Protein AF-A0A7G2IPY1-F1 (afdb_monomer)

Solvent-accessible surface area (backbone atoms only — not comparable to full-atom values): 5142 Å² total; per-residue (Å²): 106,72,67,57,53,54,44,63,56,29,64,82,51,56,50,100,78,19,18,74,40,87,54,51,52,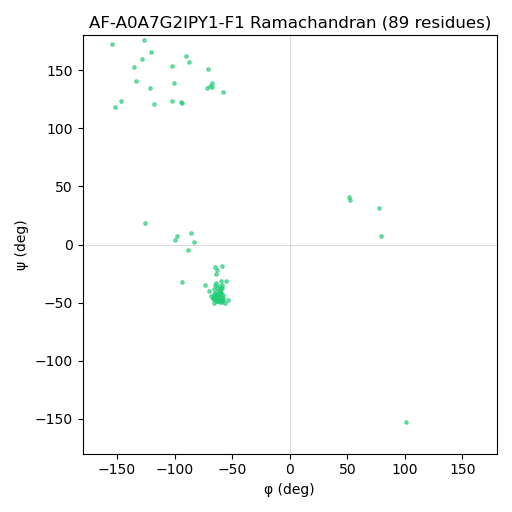66,57,52,13,63,75,69,76,47,53,49,67,58,44,49,51,54,52,50,52,36,34,78,70,62,24,33,44,81,45,97,86,49,35,29,39,38,29,56,62,36,54,51,51,53,50,52,52,51,50,51,52,50,52,53,50,30,58,76,68,70,53,74,84,82,132

Radius of gyration: 15.03 Å; Cα contacts (8 Å, |Δi|>4): 87; chains: 1; bounding box: 40×28×42 Å

Secondary structure (DSSP, 8-state):
-HHHHHHHHHHTT-BTTBEEEE--HHHHHHHTT--HHHHHHHHHHHHHTTSEEE-TTSEEEEPHHHHHHHHHHHHHHHHHHHHHTTPPPP-

pLDDT: mean 93.82, std 4.83, range [62.19, 98.19]

Foldseek 3Di:
DLLVVVLVQFVVAQDPFTGKAADDLVVSCVVVVHDSVVSVVVVVVCVVVPQWDQDPVRIIGGGVVSNVVVCVVVVVVVVVVCVVVVHDDDD

Organism: Citrobacter freundii (NCBI:txid546)

Structure (mmCIF, N/CA/C/O backbone):
data_AF-A0A7G2IPY1-F1
#
_entry.id   AF-A0A7G2IPY1-F1
#
loop_
_atom_site.group_PDB
_atom_site.id
_atom_site.type_symbol
_atom_site.label_atom_id
_atom_site.label_alt_id
_atom_site.label_comp_id
_atom_site.label_asym_id
_atom_site.label_entity_id
_atom_site.label_seq_id
_atom_site.pdbx_PDB_ins_code
_atom_site.Cartn_x
_atom_site.Cartn_y
_atom_site.Cartn_z
_atom_site.occupancy
_atom_site.B_iso_or_equiv
_atom_site.auth_seq_id
_atom_site.auth_comp_id
_atom_site.auth_asym_id
_atom_site.auth_atom_id
_atom_site.pdbx_PDB_model_num
ATOM 1 N N . MET A 1 1 ? 0.474 6.116 -6.381 1.00 83.81 1 MET A N 1
ATOM 2 C CA . MET A 1 1 ? 1.066 6.991 -5.348 1.00 83.81 1 MET A CA 1
ATOM 3 C C . MET A 1 1 ? 0.699 6.553 -3.932 1.00 83.81 1 MET A C 1
ATOM 5 O O . MET A 1 1 ? 1.615 6.190 -3.214 1.00 83.81 1 MET A O 1
ATOM 9 N N . ILE A 1 2 ? -0.587 6.428 -3.563 1.00 92.06 2 ILE A N 1
ATOM 10 C CA . ILE A 1 2 ? -1.003 5.897 -2.237 1.00 92.06 2 ILE A CA 1
ATOM 11 C C . ILE A 1 2 ? -0.374 4.528 -1.920 1.00 92.06 2 ILE A C 1
ATOM 13 O O . ILE A 1 2 ? 0.188 4.341 -0.849 1.00 92.06 2 ILE A O 1
ATOM 17 N N . MET A 1 3 ? -0.420 3.586 -2.869 1.00 93.00 3 MET A N 1
ATOM 18 C CA . MET A 1 3 ? 0.176 2.252 -2.706 1.00 93.00 3 MET A CA 1
ATOM 19 C C . MET A 1 3 ? 1.686 2.309 -2.409 1.00 93.00 3 MET A C 1
ATOM 21 O O . MET A 1 3 ? 2.149 1.665 -1.475 1.00 93.00 3 MET A O 1
ATOM 25 N N . LEU A 1 4 ? 2.435 3.123 -3.162 1.00 92.75 4 LEU A N 1
ATOM 26 C CA . LEU A 1 4 ? 3.877 3.299 -2.963 1.00 92.75 4 LEU A CA 1
ATOM 27 C C . LEU A 1 4 ? 4.182 3.960 -1.612 1.00 92.75 4 LEU A C 1
ATOM 29 O O . LEU A 1 4 ? 5.121 3.571 -0.935 1.00 92.75 4 LEU A O 1
ATOM 33 N N . TYR A 1 5 ? 3.365 4.920 -1.187 1.00 93.19 5 TYR A N 1
ATOM 34 C CA . TYR A 1 5 ? 3.514 5.566 0.114 1.00 93.19 5 TYR A CA 1
ATOM 35 C C . TYR A 1 5 ? 3.306 4.599 1.282 1.00 93.19 5 TYR A C 1
ATOM 37 O O . TYR A 1 5 ? 4.104 4.581 2.215 1.00 93.19 5 TYR A O 1
ATOM 45 N N . LEU A 1 6 ? 2.272 3.754 1.216 1.00 94.69 6 LEU A N 1
ATOM 46 C CA . LEU A 1 6 ? 2.059 2.704 2.216 1.00 94.69 6 LEU A CA 1
ATOM 47 C C . LEU A 1 6 ? 3.218 1.701 2.222 1.00 94.69 6 LEU A C 1
ATOM 49 O O . LEU A 1 6 ? 3.663 1.299 3.291 1.00 94.69 6 LEU A O 1
ATOM 53 N N . TYR A 1 7 ? 3.733 1.340 1.044 1.00 95.88 7 TYR A N 1
ATOM 54 C CA . TYR A 1 7 ? 4.901 0.470 0.908 1.00 95.88 7 TYR A CA 1
ATOM 55 C C . TYR A 1 7 ? 6.153 1.069 1.565 1.00 95.88 7 TYR A C 1
ATOM 57 O O . TYR A 1 7 ? 6.803 0.394 2.358 1.00 95.88 7 TYR A O 1
ATOM 65 N N . LEU A 1 8 ? 6.456 2.343 1.300 1.00 94.50 8 LEU A N 1
ATOM 66 C CA . LEU A 1 8 ? 7.623 3.024 1.871 1.00 94.50 8 LEU A CA 1
ATOM 67 C C . LEU A 1 8 ? 7.537 3.163 3.394 1.00 94.50 8 LEU A C 1
ATOM 69 O O . LEU A 1 8 ? 8.548 3.064 4.072 1.00 94.50 8 LEU A O 1
ATOM 73 N N . GLN A 1 9 ? 6.343 3.330 3.961 1.00 94.31 9 GLN A N 1
ATOM 74 C CA . GLN A 1 9 ? 6.197 3.270 5.418 1.00 94.31 9 GLN A CA 1
ATOM 75 C C . GLN A 1 9 ? 6.305 1.846 5.968 1.00 94.31 9 GLN A C 1
ATOM 77 O O . GLN A 1 9 ? 6.780 1.641 7.085 1.00 94.31 9 GLN A O 1
ATOM 82 N N . ALA A 1 10 ? 5.821 0.857 5.216 1.00 96.12 10 ALA A N 1
ATOM 83 C CA . ALA A 1 10 ? 5.833 -0.534 5.640 1.00 96.12 10 ALA A CA 1
ATOM 84 C C . ALA A 1 10 ? 7.252 -1.113 5.664 1.00 96.12 10 ALA A C 1
ATOM 86 O O . ALA A 1 10 ? 7.580 -1.826 6.610 1.00 96.12 10 ALA A O 1
ATOM 87 N N . ILE A 1 11 ? 8.096 -0.791 4.674 1.00 96.31 11 ILE A N 1
ATOM 88 C CA . ILE A 1 11 ? 9.458 -1.337 4.570 1.00 96.31 11 ILE A CA 1
ATOM 89 C C . ILE A 1 11 ? 10.327 -0.962 5.780 1.00 96.31 11 ILE A C 1
ATOM 91 O O . ILE A 1 11 ? 11.077 -1.798 6.272 1.00 96.31 11 ILE A O 1
ATOM 95 N N . GLU A 1 12 ? 10.156 0.244 6.334 1.00 93.75 12 GLU A N 1
ATOM 96 C CA . GLU A 1 12 ? 10.881 0.704 7.530 1.00 93.75 12 GLU A CA 1
ATOM 97 C C . GLU A 1 12 ? 10.571 -0.128 8.786 1.00 93.75 12 GLU A C 1
ATOM 99 O O . GLU A 1 12 ? 11.345 -0.129 9.742 1.00 93.75 12 GLU A O 1
ATOM 104 N N . LYS A 1 13 ? 9.430 -0.828 8.802 1.00 93.44 13 LYS A N 1
ATOM 105 C CA . LYS A 1 13 ? 8.928 -1.603 9.949 1.00 93.44 13 LYS A CA 1
ATOM 106 C C . LYS A 1 13 ? 8.637 -3.061 9.590 1.00 93.44 13 LYS A C 1
ATOM 108 O O . LYS A 1 13 ? 7.858 -3.721 10.282 1.00 93.44 13 LYS A O 1
ATOM 113 N N . LEU A 1 14 ? 9.203 -3.548 8.488 1.00 94.31 14 LEU A N 1
ATOM 114 C CA . LEU A 1 14 ? 8.848 -4.841 7.922 1.00 94.31 14 LEU A CA 1
ATOM 115 C C . LEU A 1 14 ? 9.373 -5.996 8.778 1.00 94.31 14 LEU A C 1
ATOM 117 O O . LEU A 1 14 ? 10.529 -6.034 9.191 1.00 94.31 14 LEU A O 1
ATOM 121 N N . THR A 1 15 ? 8.506 -6.976 9.003 1.00 94.25 15 THR A N 1
ATOM 122 C CA . THR A 1 15 ? 8.822 -8.249 9.656 1.00 94.25 15 THR A CA 1
ATOM 123 C C . THR A 1 15 ? 8.369 -9.409 8.772 1.00 94.25 15 THR A C 1
ATOM 125 O O . THR A 1 15 ? 7.685 -9.213 7.766 1.00 94.25 15 THR A O 1
ATOM 128 N N . SER A 1 16 ? 8.654 -10.646 9.185 1.00 90.12 16 SER A N 1
ATOM 129 C CA . SER A 1 16 ? 8.150 -11.849 8.503 1.00 90.12 16 SER A CA 1
ATOM 130 C C . SER A 1 16 ? 6.619 -11.938 8.436 1.00 90.12 16 SER A C 1
ATOM 132 O O . SER A 1 16 ? 6.088 -12.678 7.612 1.00 90.12 16 SER A O 1
ATOM 134 N N . ARG A 1 17 ? 5.894 -11.187 9.278 1.00 92.25 17 ARG A N 1
ATOM 135 C CA . ARG A 1 17 ? 4.422 -11.137 9.296 1.00 92.25 17 ARG A CA 1
ATOM 136 C C . ARG A 1 17 ? 3.846 -9.915 8.576 1.00 92.25 17 ARG A C 1
ATOM 138 O O . ARG A 1 17 ? 2.633 -9.737 8.579 1.00 92.25 17 ARG A O 1
ATOM 145 N N . GLY A 1 18 ? 4.691 -9.090 7.959 1.00 95.25 18 GLY A N 1
ATOM 146 C CA . GLY A 1 18 ? 4.305 -7.797 7.400 1.00 95.25 18 GLY A CA 1
ATOM 147 C C . GLY A 1 18 ? 4.689 -6.637 8.320 1.00 95.25 18 GLY A C 1
ATOM 148 O O . GLY A 1 18 ? 5.660 -6.737 9.073 1.00 95.25 18 GLY A O 1
ATOM 149 N N . ALA A 1 19 ? 3.949 -5.533 8.250 1.00 97.69 19 ALA A N 1
ATOM 150 C CA . ALA A 1 19 ? 4.241 -4.302 8.985 1.00 97.69 19 ALA A CA 1
ATOM 151 C C . ALA A 1 19 ? 2.979 -3.709 9.623 1.00 97.69 19 ALA A C 1
ATOM 153 O O . ALA A 1 19 ? 1.875 -3.868 9.110 1.00 97.69 19 ALA A O 1
ATOM 154 N N . VAL A 1 20 ? 3.146 -2.974 10.722 1.00 96.81 20 VAL A N 1
ATOM 155 C CA . VAL A 1 20 ? 2.075 -2.168 11.323 1.00 96.81 20 VAL A CA 1
ATOM 156 C C . VAL A 1 20 ? 2.500 -0.709 11.281 1.00 96.81 20 VAL A C 1
ATOM 158 O O . VAL A 1 20 ? 3.542 -0.342 11.831 1.00 96.81 20 VAL A O 1
ATOM 161 N N . ILE A 1 21 ? 1.701 0.126 10.620 1.00 95.62 21 ILE A N 1
ATOM 162 C CA . ILE A 1 21 ? 2.018 1.540 10.396 1.00 95.62 21 ILE A CA 1
ATOM 163 C C . ILE A 1 21 ? 0.861 2.439 10.831 1.00 95.62 21 ILE A C 1
ATOM 165 O O . ILE A 1 21 ? -0.287 2.004 10.948 1.00 95.62 21 ILE A O 1
ATOM 169 N N . ASN A 1 22 ? 1.181 3.710 11.076 1.00 92.38 22 ASN A N 1
ATOM 170 C CA . ASN A 1 22 ? 0.168 4.724 11.339 1.00 92.38 22 ASN A CA 1
ATOM 171 C C . ASN A 1 22 ? -0.612 4.996 10.052 1.00 92.38 22 ASN A C 1
ATOM 173 O O . ASN A 1 22 ? -0.017 5.144 8.984 1.00 92.38 22 ASN A O 1
ATOM 177 N N . TYR A 1 23 ? -1.934 5.096 10.156 1.00 88.94 23 TYR A N 1
ATOM 178 C CA . TYR A 1 23 ? -2.798 5.317 9.006 1.00 88.94 23 TYR A CA 1
ATOM 179 C C . TYR A 1 23 ? -3.833 6.405 9.285 1.00 88.94 23 TYR A C 1
ATOM 181 O O . TYR A 1 23 ? -4.404 6.503 10.365 1.00 88.94 23 TYR A O 1
ATOM 189 N N . SER A 1 24 ? -4.090 7.241 8.280 1.00 89.31 24 SER A N 1
ATOM 190 C CA . SER A 1 24 ? -5.207 8.180 8.303 1.00 89.31 24 SER A CA 1
ATOM 191 C C . SER A 1 24 ? -5.669 8.470 6.885 1.00 89.31 24 SER A C 1
ATOM 193 O O . SER A 1 24 ? -4.929 9.054 6.086 1.00 89.31 24 SER A O 1
ATOM 195 N N . SER A 1 25 ? -6.923 8.129 6.577 1.00 89.25 25 SER A N 1
ATOM 196 C CA . SER A 1 25 ? -7.520 8.439 5.273 1.00 89.25 25 SER A CA 1
ATOM 197 C C . SER A 1 25 ? -7.540 9.945 5.003 1.00 89.25 25 SER A C 1
ATOM 199 O O . SER A 1 25 ? -7.406 10.362 3.856 1.00 89.25 25 SER A O 1
ATOM 201 N N . ASN A 1 26 ? -7.674 10.770 6.050 1.00 91.62 26 ASN A N 1
ATOM 202 C CA . ASN A 1 26 ? -7.633 12.229 5.936 1.00 91.62 26 ASN A CA 1
ATOM 203 C C . ASN A 1 26 ? -6.245 12.720 5.511 1.00 91.62 26 ASN A C 1
ATOM 205 O O . ASN A 1 26 ? -6.147 13.561 4.619 1.00 91.62 26 ASN A O 1
ATOM 209 N N . VAL A 1 27 ? -5.189 12.204 6.148 1.00 91.75 27 VAL A N 1
ATOM 210 C CA . VAL A 1 27 ? -3.804 12.591 5.841 1.00 91.75 27 VAL A CA 1
ATOM 211 C C . VAL A 1 27 ? -3.457 12.177 4.416 1.00 91.75 27 VAL A C 1
ATOM 213 O O . VAL A 1 27 ? -3.023 13.016 3.636 1.00 91.75 27 VAL A O 1
ATOM 216 N N . LEU A 1 28 ? -3.752 10.930 4.039 1.00 92.81 28 LEU A N 1
ATOM 217 C CA . LEU A 1 28 ? -3.530 10.436 2.677 1.00 92.81 28 LEU A CA 1
ATOM 218 C C . LEU A 1 28 ? -4.305 11.233 1.624 1.00 92.81 28 LEU A C 1
ATOM 220 O O . LEU A 1 28 ? -3.764 11.554 0.572 1.00 92.81 28 LEU A O 1
ATOM 224 N N . ALA A 1 29 ? -5.568 11.566 1.892 1.00 94.88 29 ALA A N 1
ATOM 225 C CA . ALA A 1 29 ? -6.377 12.348 0.963 1.00 94.88 29 ALA A CA 1
ATOM 226 C C . ALA A 1 29 ? -5.763 13.730 0.701 1.00 94.88 29 ALA A C 1
ATOM 228 O O . ALA A 1 29 ? -5.707 14.171 -0.446 1.00 94.88 29 ALA A O 1
ATOM 229 N N . LYS A 1 30 ? -5.262 14.383 1.758 1.00 94.56 30 LYS A N 1
ATOM 230 C CA . LYS A 1 30 ? -4.579 15.675 1.660 1.00 94.56 30 LYS A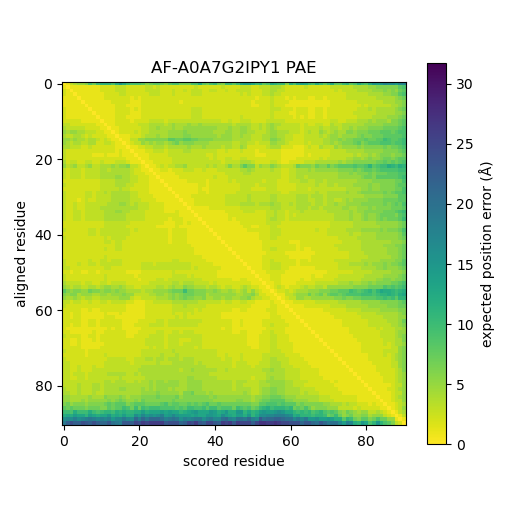 CA 1
ATOM 231 C C . LYS A 1 30 ? -3.249 15.557 0.912 1.00 94.56 30 LYS A C 1
ATOM 233 O O . LYS A 1 30 ? -3.006 16.361 0.022 1.00 94.56 30 LYS A O 1
ATOM 238 N N . GLU A 1 31 ? -2.438 14.556 1.248 1.00 92.94 31 GLU A N 1
ATOM 239 C CA . GLU A 1 31 ? -1.119 14.315 0.645 1.00 92.94 31 GLU A CA 1
ATOM 240 C C . GLU A 1 31 ? -1.212 14.073 -0.866 1.00 92.94 31 GLU A C 1
ATOM 242 O O . GLU A 1 31 ? -0.430 14.605 -1.647 1.00 92.94 31 GLU A O 1
ATOM 247 N N . PHE A 1 32 ? -2.206 13.292 -1.295 1.00 93.50 32 PHE A N 1
ATOM 248 C CA . PHE A 1 32 ? -2.367 12.908 -2.698 1.00 93.50 32 PHE A CA 1
ATOM 249 C C . PHE A 1 32 ? -3.373 13.765 -3.466 1.00 93.50 32 PHE A C 1
ATOM 251 O O . PHE A 1 32 ? -3.673 13.438 -4.611 1.00 93.50 32 PHE A O 1
ATOM 258 N N . PHE A 1 33 ? -3.886 14.846 -2.869 1.00 94.81 33 PHE A N 1
ATOM 259 C CA . PHE A 1 33 ? -4.873 15.743 -3.485 1.00 94.81 33 PHE A CA 1
ATOM 260 C C . PHE A 1 33 ? -6.101 14.998 -4.048 1.00 94.81 33 PHE A C 1
ATOM 262 O O . PHE A 1 33 ? -6.612 15.312 -5.122 1.00 94.81 33 PHE A O 1
ATOM 269 N N . VAL A 1 34 ? -6.589 13.995 -3.310 1.00 94.00 34 VAL A N 1
ATOM 270 C CA . VAL A 1 34 ? -7.760 13.176 -3.670 1.00 94.00 34 VAL A CA 1
ATOM 271 C C . VAL A 1 34 ? -8.851 13.271 -2.607 1.00 94.00 34 VAL A C 1
ATOM 273 O O . VAL A 1 34 ? -8.626 13.705 -1.479 1.00 94.00 34 VAL A O 1
ATOM 276 N N . SER A 1 35 ? -10.066 12.829 -2.937 1.00 96.12 35 SER A N 1
ATOM 277 C CA . SER A 1 35 ? -11.137 12.756 -1.943 1.00 96.12 35 SER A CA 1
ATOM 278 C C . S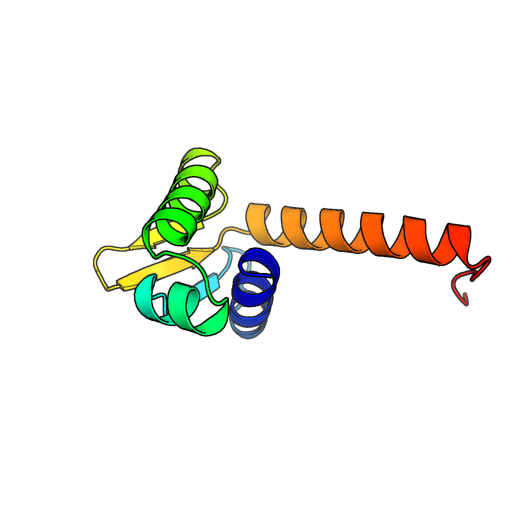ER A 1 35 ? -10.886 11.641 -0.924 1.00 96.12 35 SER A C 1
ATOM 280 O O . SER A 1 35 ? -10.327 10.587 -1.231 1.00 96.12 35 SER A O 1
ATOM 282 N N . ARG A 1 36 ? -11.390 11.826 0.299 1.00 94.38 36 ARG A N 1
ATOM 283 C CA . ARG A 1 36 ? -11.350 10.784 1.340 1.00 94.38 36 ARG A CA 1
ATOM 284 C C . ARG A 1 36 ? -12.057 9.504 0.910 1.00 94.38 36 ARG A C 1
ATOM 286 O O . ARG A 1 36 ? -11.562 8.418 1.170 1.00 94.38 36 ARG A O 1
ATOM 293 N N . ILE A 1 37 ? -13.161 9.646 0.176 1.00 95.12 37 ILE A N 1
ATOM 294 C CA . ILE A 1 37 ? -13.920 8.525 -0.389 1.00 95.12 37 ILE A CA 1
ATOM 295 C C . ILE A 1 37 ? -13.044 7.708 -1.345 1.00 95.12 37 ILE A C 1
ATOM 297 O O . ILE A 1 37 ? -13.118 6.482 -1.339 1.00 95.12 37 ILE A O 1
ATOM 301 N N . HIS A 1 38 ? -12.202 8.362 -2.150 1.00 95.00 38 HIS A N 1
ATOM 302 C CA . HIS A 1 38 ? -11.275 7.671 -3.043 1.00 95.00 38 HIS A CA 1
ATOM 303 C C . HIS A 1 38 ? -10.255 6.836 -2.258 1.00 95.00 38 HIS A C 1
ATOM 305 O O . HIS A 1 38 ? -10.081 5.655 -2.557 1.00 95.00 38 HIS A O 1
ATOM 311 N N . VAL A 1 39 ? -9.653 7.408 -1.209 1.00 95.19 39 VAL A N 1
ATOM 312 C CA . VAL A 1 39 ? -8.731 6.673 -0.326 1.00 95.19 39 VAL A CA 1
ATOM 313 C C . VAL A 1 39 ? -9.440 5.492 0.335 1.00 95.19 39 VAL A C 1
ATOM 315 O O . VAL A 1 39 ? -8.949 4.371 0.250 1.00 95.19 39 VAL A O 1
ATOM 318 N N . SER A 1 40 ? -10.616 5.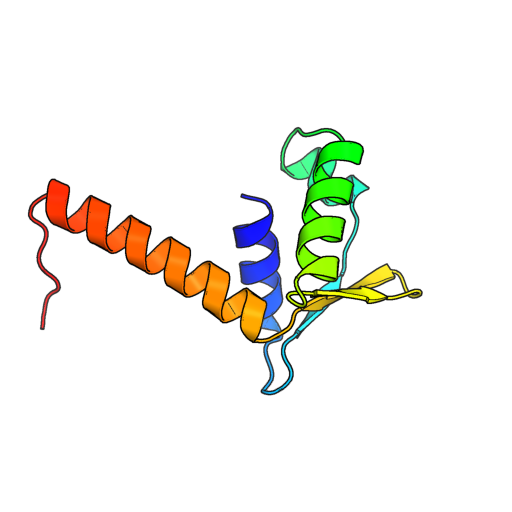708 0.931 1.00 93.62 40 SER A N 1
ATOM 319 C CA . SER A 1 40 ? -11.378 4.643 1.592 1.00 93.62 40 SER A CA 1
ATOM 320 C C . SER A 1 40 ? -11.756 3.514 0.634 1.00 93.62 40 SER A C 1
ATOM 322 O O . SER A 1 40 ? -11.681 2.354 1.017 1.00 93.62 40 SER A O 1
ATOM 324 N N . ARG A 1 41 ? -12.105 3.812 -0.627 1.00 95.44 41 ARG A N 1
ATOM 325 C CA . ARG A 1 41 ? -12.367 2.774 -1.641 1.00 95.44 41 ARG A CA 1
ATOM 326 C C . ARG A 1 41 ? -11.126 1.940 -1.942 1.00 95.44 41 ARG A C 1
ATOM 328 O O . ARG A 1 41 ? -11.231 0.721 -2.003 1.00 95.44 41 ARG A O 1
ATOM 335 N N . ILE A 1 42 ? -9.967 2.578 -2.105 1.00 95.06 42 ILE A N 1
ATOM 336 C CA . ILE A 1 42 ? -8.703 1.869 -2.352 1.00 95.06 42 ILE A CA 1
ATOM 337 C C . ILE A 1 42 ? -8.363 0.954 -1.176 1.00 95.06 42 ILE A C 1
ATOM 339 O O . ILE A 1 42 ? -8.061 -0.219 -1.383 1.00 95.06 42 ILE A O 1
ATOM 343 N N . ILE A 1 43 ? -8.439 1.475 0.050 1.00 95.25 43 ILE A N 1
ATOM 344 C CA . ILE A 1 43 ? -8.145 0.694 1.253 1.00 95.25 43 ILE A CA 1
ATOM 345 C C . ILE A 1 43 ? -9.132 -0.455 1.405 1.00 95.25 43 ILE A C 1
ATOM 347 O O . ILE A 1 43 ? -8.702 -1.583 1.610 1.00 95.25 43 ILE A O 1
ATOM 351 N N . LYS A 1 44 ? -10.428 -0.213 1.186 1.00 95.75 44 LYS A N 1
ATOM 352 C CA . LYS A 1 44 ? -11.448 -1.261 1.236 1.00 95.75 44 LYS A CA 1
ATOM 353 C C . LYS A 1 44 ? -11.160 -2.395 0.250 1.00 95.75 44 LYS A C 1
ATOM 3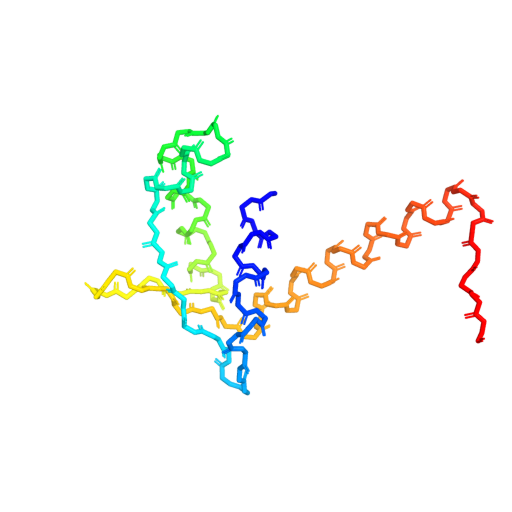55 O O . LYS A 1 44 ? -11.158 -3.550 0.655 1.00 95.75 44 LYS A O 1
ATOM 360 N N . VAL A 1 45 ? -10.837 -2.079 -1.005 1.00 96.94 45 VAL A N 1
ATOM 361 C CA . VAL A 1 45 ? -10.465 -3.095 -2.006 1.00 96.94 45 VAL A CA 1
ATOM 362 C C . VAL A 1 45 ? -9.212 -3.863 -1.579 1.00 96.94 45 VAL A C 1
ATOM 364 O O . VAL A 1 45 ? -9.169 -5.088 -1.686 1.00 96.94 45 VAL A O 1
ATOM 367 N N . ALA A 1 46 ? -8.199 -3.169 -1.059 1.00 96.69 46 ALA A N 1
ATOM 368 C CA . ALA A 1 46 ? -6.984 -3.812 -0.574 1.00 96.69 46 ALA A CA 1
ATOM 369 C C . ALA A 1 46 ? -7.248 -4.722 0.642 1.00 96.69 46 ALA A C 1
ATOM 371 O O . ALA A 1 46 ? -6.648 -5.792 0.744 1.00 96.69 46 ALA A O 1
ATOM 372 N N . GLN A 1 47 ? -8.184 -4.352 1.522 1.00 97.06 47 GLN A N 1
ATOM 373 C CA . GLN A 1 47 ? -8.640 -5.210 2.617 1.00 97.06 47 GLN A CA 1
ATOM 374 C C . GLN A 1 47 ? -9.365 -6.447 2.111 1.00 97.06 47 GLN A C 1
ATOM 376 O O . GLN A 1 47 ? -9.021 -7.560 2.501 1.00 97.06 47 GLN A O 1
ATOM 381 N N . ASP A 1 48 ? -10.333 -6.257 1.219 1.00 97.94 48 ASP A N 1
ATOM 382 C CA . ASP A 1 48 ? -11.160 -7.342 0.690 1.00 97.94 48 ASP A CA 1
ATOM 383 C C . ASP A 1 48 ? -10.325 -8.354 -0.115 1.00 97.94 48 ASP A C 1
ATOM 385 O O . ASP A 1 48 ? -10.668 -9.530 -0.180 1.00 97.94 48 ASP A O 1
ATOM 389 N N . THR A 1 49 ? -9.188 -7.918 -0.665 1.00 97.50 49 THR A N 1
ATOM 390 C CA . THR A 1 49 ? -8.240 -8.778 -1.393 1.00 97.50 49 THR A CA 1
ATOM 391 C C . THR A 1 49 ? -7.181 -9.421 -0.481 1.00 97.50 49 THR A C 1
ATOM 393 O O . THR A 1 49 ? -6.387 -10.239 -0.935 1.00 97.50 49 THR A O 1
ATOM 396 N N . GLY A 1 50 ? -7.144 -9.086 0.814 1.00 97.38 50 GLY A N 1
ATOM 397 C CA . GLY A 1 50 ? -6.186 -9.670 1.759 1.00 97.38 50 GLY A CA 1
ATOM 398 C C . GLY A 1 50 ? -4.770 -9.094 1.658 1.00 97.38 50 GLY A C 1
ATOM 399 O O . GLY A 1 50 ? -3.791 -9.796 1.914 1.00 97.38 50 GLY A O 1
ATOM 400 N N . TYR A 1 51 ? -4.643 -7.819 1.288 1.00 98.12 51 TYR A N 1
ATOM 401 C CA . TYR A 1 51 ? -3.360 -7.113 1.250 1.00 98.12 51 TYR A CA 1
ATOM 402 C C . TYR A 1 51 ? -3.057 -6.345 2.535 1.00 98.12 51 TYR A C 1
ATOM 404 O O . TYR A 1 51 ? -1.903 -6.198 2.931 1.00 98.12 51 TYR A O 1
ATOM 412 N N . LEU A 1 52 ? -4.088 -5.839 3.197 1.00 97.25 52 LEU A N 1
ATOM 413 C CA . LEU A 1 52 ? -3.939 -5.062 4.417 1.00 97.25 52 LEU A CA 1
ATOM 414 C C . LEU A 1 52 ? -5.204 -5.147 5.266 1.00 97.25 52 LEU A C 1
ATOM 416 O O . LEU A 1 52 ? -6.222 -5.681 4.832 1.00 97.25 52 LEU A O 1
ATOM 420 N N . ARG A 1 53 ? -5.153 -4.616 6.483 1.00 96.69 53 ARG A N 1
ATOM 421 C CA . ARG A 1 53 ? -6.298 -4.540 7.388 1.00 96.69 53 ARG A CA 1
ATOM 422 C C . ARG A 1 53 ? -6.224 -3.289 8.245 1.00 96.69 53 ARG A C 1
ATOM 424 O O . ARG A 1 53 ? -5.260 -3.100 8.984 1.00 96.69 53 ARG A O 1
ATOM 431 N N . GLU A 1 54 ? -7.262 -2.462 8.186 1.00 93.75 54 GLU A N 1
ATOM 432 C CA . GLU A 1 54 ? -7.441 -1.389 9.164 1.00 93.75 54 GLU A CA 1
ATOM 433 C C . GLU A 1 54 ? -7.747 -1.984 10.543 1.00 93.75 54 GLU A C 1
ATOM 435 O O . GLU A 1 54 ? -8.550 -2.913 10.679 1.00 93.75 54 GLU A O 1
ATOM 440 N N . ARG A 1 55 ? -7.088 -1.452 11.571 1.00 92.44 55 ARG A N 1
ATOM 441 C CA . ARG A 1 55 ? -7.286 -1.823 12.971 1.00 92.44 55 ARG A CA 1
ATOM 442 C C . ARG A 1 55 ? -8.141 -0.766 13.671 1.00 92.44 55 ARG A C 1
ATOM 444 O O . ARG A 1 55 ? -8.128 0.409 13.314 1.00 92.44 55 ARG A O 1
ATOM 451 N N . ALA A 1 56 ? -8.855 -1.178 14.718 1.00 86.81 56 ALA A N 1
ATOM 452 C CA . ALA A 1 56 ? -9.716 -0.284 15.499 1.00 86.81 56 ALA A CA 1
ATOM 453 C C . ALA A 1 56 ? -8.946 0.816 16.261 1.00 86.81 56 ALA A C 1
ATOM 455 O O . ALA A 1 56 ? -9.534 1.822 16.642 1.00 86.81 56 ALA A O 1
ATOM 456 N N . ASP A 1 57 ? -7.639 0.641 16.468 1.00 89.25 57 ASP A N 1
ATOM 457 C CA . ASP A 1 57 ? -6.745 1.601 17.126 1.00 89.25 57 ASP A CA 1
ATOM 458 C C . ASP A 1 57 ? -6.164 2.662 16.171 1.00 89.25 57 ASP A C 1
ATOM 460 O O . ASP A 1 57 ? -5.277 3.421 16.557 1.00 89.25 57 ASP A O 1
ATOM 464 N N . GLY A 1 58 ? -6.657 2.741 14.929 1.00 86.50 58 GLY A N 1
ATOM 465 C CA . GLY A 1 58 ? -6.201 3.720 13.934 1.00 86.50 58 GLY A CA 1
ATOM 466 C C . GLY A 1 58 ? -4.884 3.348 13.248 1.00 86.50 58 GLY A C 1
ATOM 467 O O . GLY A 1 58 ? -4.329 4.144 12.489 1.00 86.50 58 GLY A O 1
ATOM 468 N N . LEU A 1 59 ? -4.378 2.139 13.492 1.00 93.88 59 LEU A N 1
ATOM 469 C CA . LEU A 1 59 ? -3.251 1.575 12.761 1.00 93.88 59 LEU A CA 1
ATOM 470 C C . LEU A 1 59 ? -3.743 0.786 11.546 1.00 93.88 59 LEU A C 1
ATOM 472 O O . LEU A 1 59 ? -4.894 0.355 11.470 1.00 93.88 59 LEU A O 1
ATOM 476 N N . ILE A 1 60 ? -2.840 0.539 10.606 1.00 95.75 60 ILE A N 1
ATOM 477 C CA . ILE A 1 60 ? -3.075 -0.399 9.512 1.00 95.75 60 ILE A CA 1
ATOM 478 C C . ILE A 1 60 ? -2.013 -1.491 9.558 1.00 95.75 60 ILE A C 1
ATOM 480 O O . ILE A 1 60 ? -0.825 -1.233 9.762 1.00 95.75 60 ILE A O 1
ATOM 484 N N . GLU A 1 61 ? -2.465 -2.725 9.410 1.00 97.50 61 GLU A N 1
ATOM 485 C CA . GLU A 1 61 ? -1.615 -3.892 9.246 1.00 97.50 61 GLU A CA 1
ATOM 486 C C . GLU A 1 61 ? -1.441 -4.146 7.749 1.00 97.50 61 GLU A C 1
ATOM 488 O O . GLU A 1 61 ? -2.420 -4.305 7.024 1.00 97.50 61 GLU A O 1
ATOM 493 N N . ILE A 1 62 ? -0.200 -4.140 7.280 1.00 98.06 62 ILE A N 1
ATOM 494 C CA . ILE A 1 62 ? 0.185 -4.397 5.895 1.00 98.06 62 ILE A CA 1
ATOM 495 C C . ILE A 1 62 ? 0.725 -5.819 5.817 1.00 98.06 62 ILE A C 1
ATOM 497 O O . ILE A 1 62 ? 1.677 -6.151 6.526 1.00 98.06 62 ILE A O 1
ATOM 501 N N . TYR A 1 63 ? 0.148 -6.654 4.956 1.00 98.19 63 TYR A N 1
ATOM 502 C CA . TYR A 1 63 ? 0.566 -8.046 4.807 1.00 98.19 63 TYR A CA 1
ATOM 503 C C . TYR A 1 63 ? 1.701 -8.207 3.786 1.00 98.19 63 TYR A C 1
ATOM 505 O O . TYR A 1 63 ? 1.840 -7.380 2.882 1.00 98.19 63 TYR A O 1
ATOM 513 N N . PRO A 1 64 ? 2.499 -9.292 3.867 1.00 97.50 64 PRO A N 1
ATOM 514 C CA . PRO A 1 64 ? 3.557 -9.567 2.890 1.00 97.50 64 PRO A CA 1
ATOM 515 C C . PRO A 1 64 ? 3.062 -9.614 1.436 1.00 97.50 64 PRO A C 1
ATOM 517 O O . PRO A 1 64 ? 3.774 -9.198 0.527 1.00 97.50 64 PRO A O 1
ATOM 520 N N . SER A 1 65 ? 1.817 -10.047 1.216 1.00 97.31 65 SER A N 1
ATOM 521 C CA . SER A 1 65 ? 1.165 -10.042 -0.099 1.00 97.31 65 SER A CA 1
ATOM 522 C C . SER A 1 65 ? 1.081 -8.641 -0.715 1.00 97.31 65 SER A C 1
ATOM 524 O O . SER A 1 65 ? 1.214 -8.497 -1.928 1.00 97.31 65 SER A O 1
ATOM 526 N N . PHE A 1 66 ? 0.893 -7.595 0.099 1.00 97.88 66 PHE A N 1
ATOM 527 C CA . PHE A 1 66 ? 0.891 -6.214 -0.382 1.00 97.88 66 PHE A CA 1
ATOM 528 C C . PHE A 1 66 ? 2.280 -5.785 -0.838 1.00 97.88 66 PHE A C 1
ATOM 530 O O . PHE A 1 66 ? 2.409 -5.196 -1.904 1.00 97.88 66 PHE A O 1
ATOM 537 N N . ILE A 1 67 ? 3.315 -6.107 -0.057 1.00 97.62 67 ILE A N 1
ATOM 538 C CA . ILE A 1 67 ? 4.712 -5.807 -0.400 1.00 97.62 67 ILE A CA 1
ATOM 539 C C . ILE A 1 67 ? 5.047 -6.423 -1.758 1.00 97.62 67 ILE A C 1
ATOM 541 O O . ILE A 1 67 ? 5.442 -5.707 -2.676 1.00 97.62 67 ILE A O 1
ATOM 545 N N . GLN A 1 68 ? 4.744 -7.712 -1.922 1.00 96.69 68 GLN A N 1
ATOM 546 C CA . GLN A 1 68 ? 4.962 -8.431 -3.171 1.00 96.69 68 GLN A CA 1
ATOM 547 C C . GLN A 1 68 ? 4.188 -7.817 -4.349 1.00 96.69 68 GLN A C 1
AT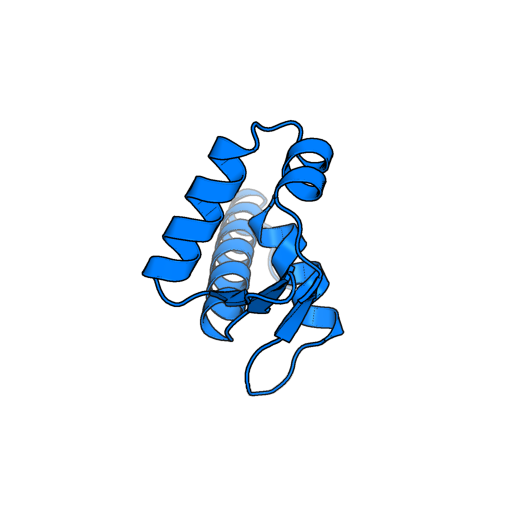OM 549 O O . GLN A 1 68 ? 4.725 -7.713 -5.450 1.00 96.69 68 GLN A O 1
ATOM 554 N N . LEU A 1 69 ? 2.938 -7.384 -4.143 1.00 96.88 69 LEU A N 1
ATOM 555 C CA . LEU A 1 69 ? 2.163 -6.689 -5.174 1.00 96.88 69 LEU A CA 1
ATOM 556 C C . LEU A 1 69 ? 2.876 -5.414 -5.645 1.00 96.88 69 LEU A C 1
ATOM 558 O O . LEU A 1 69 ? 2.998 -5.195 -6.852 1.00 96.88 69 LEU A O 1
ATOM 562 N N . VAL A 1 70 ? 3.325 -4.571 -4.709 1.00 96.69 70 VAL A N 1
ATOM 563 C CA . VAL A 1 70 ? 3.975 -3.296 -5.047 1.00 96.69 70 VAL A CA 1
ATOM 564 C C . VAL A 1 70 ? 5.305 -3.534 -5.753 1.00 96.69 70 VAL A C 1
ATOM 566 O O . VAL A 1 70 ? 5.560 -2.899 -6.777 1.00 96.69 70 VAL A O 1
ATOM 569 N N . GLU A 1 71 ? 6.121 -4.461 -5.251 1.00 96.25 71 GLU A N 1
ATOM 570 C CA . GLU A 1 71 ? 7.411 -4.821 -5.846 1.00 96.25 71 GLU A CA 1
ATOM 571 C C . GLU A 1 71 ? 7.247 -5.387 -7.255 1.00 96.25 71 GLU A C 1
ATOM 573 O O . GLU A 1 71 ? 7.931 -4.941 -8.173 1.00 96.25 71 GLU A O 1
ATOM 578 N N . ASN A 1 72 ? 6.294 -6.297 -7.465 1.00 96.94 72 ASN A N 1
ATOM 579 C CA . ASN A 1 72 ? 6.021 -6.859 -8.787 1.00 96.94 72 ASN A CA 1
ATOM 580 C C . ASN A 1 72 ? 5.532 -5.790 -9.769 1.00 96.94 72 ASN A C 1
ATOM 582 O O . ASN A 1 72 ? 5.978 -5.752 -10.915 1.00 96.94 72 ASN A O 1
ATOM 586 N N . TYR A 1 73 ? 4.630 -4.906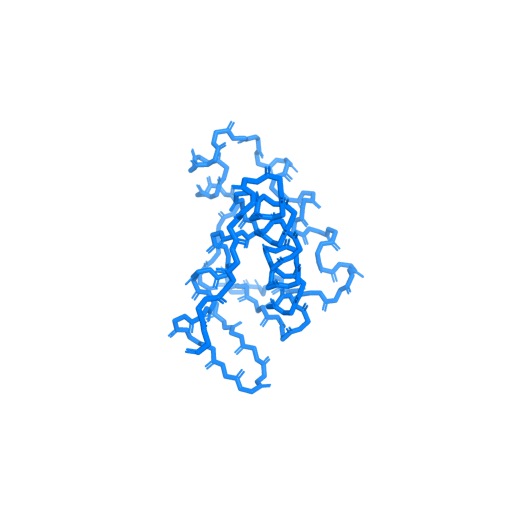 -9.330 1.00 95.56 73 TYR A N 1
ATOM 587 C CA . TYR A 1 73 ? 4.137 -3.812 -10.165 1.00 95.56 73 TYR A CA 1
ATOM 588 C C . TYR A 1 73 ? 5.265 -2.844 -10.548 1.00 95.56 73 TYR A C 1
ATOM 590 O O . TYR A 1 73 ? 5.419 -2.506 -11.722 1.00 95.56 73 TYR A O 1
ATOM 598 N N . ALA A 1 74 ? 6.069 -2.413 -9.572 1.00 94.81 74 ALA A N 1
ATOM 599 C CA . ALA A 1 74 ? 7.188 -1.506 -9.806 1.00 94.81 74 ALA A CA 1
ATOM 600 C C . ALA A 1 74 ? 8.275 -2.164 -10.668 1.00 94.81 74 ALA A C 1
ATOM 602 O O . ALA A 1 74 ? 8.761 -1.545 -11.610 1.00 94.81 74 ALA A O 1
ATOM 603 N N . GLY A 1 75 ? 8.600 -3.429 -10.400 1.00 94.81 75 GLY A N 1
ATOM 604 C CA . GLY A 1 75 ? 9.549 -4.219 -11.178 1.00 94.81 75 GLY A CA 1
ATOM 605 C C . GLY A 1 75 ? 9.118 -4.368 -12.634 1.00 94.81 75 GLY A C 1
ATOM 606 O O . GLY A 1 75 ? 9.919 -4.122 -13.531 1.00 94.81 75 GLY A O 1
ATOM 607 N N . LEU A 1 76 ? 7.841 -4.676 -12.887 1.00 95.94 76 LEU A N 1
ATOM 608 C CA . LEU A 1 76 ? 7.297 -4.738 -14.245 1.00 95.94 76 LEU A CA 1
ATOM 609 C C . LEU A 1 76 ? 7.358 -3.373 -14.942 1.00 95.94 76 LEU A C 1
ATOM 611 O O . LEU A 1 76 ? 7.753 -3.291 -16.105 1.00 95.94 76 LEU A O 1
ATOM 615 N N . TYR A 1 77 ? 6.994 -2.302 -14.235 1.00 94.56 77 TYR A N 1
ATOM 616 C CA . TYR A 1 77 ? 7.051 -0.946 -14.775 1.00 94.56 77 TYR A CA 1
ATOM 617 C C . TYR A 1 77 ? 8.483 -0.545 -15.150 1.00 94.56 77 TYR A C 1
ATOM 619 O O . TYR A 1 77 ? 8.719 -0.068 -16.260 1.00 94.56 77 TYR A O 1
ATOM 627 N N . PHE A 1 78 ? 9.456 -0.783 -14.267 1.00 94.25 78 PHE A N 1
ATOM 628 C CA . PHE A 1 78 ? 10.859 -0.495 -14.551 1.00 94.25 78 PHE A CA 1
ATOM 629 C C . PHE A 1 78 ? 11.405 -1.362 -15.680 1.00 94.25 78 PHE A C 1
ATOM 631 O O . PHE A 1 78 ? 12.063 -0.825 -16.565 1.00 94.25 78 PHE A O 1
ATOM 638 N N . ALA A 1 79 ? 11.079 -2.656 -15.715 1.00 94.38 79 ALA A N 1
ATOM 639 C CA . ALA A 1 79 ? 11.473 -3.534 -16.812 1.00 94.38 79 ALA A CA 1
ATOM 640 C C . ALA A 1 79 ? 10.945 -3.024 -18.162 1.00 94.38 79 ALA A C 1
ATOM 642 O O . ALA A 1 79 ? 11.692 -2.972 -19.138 1.00 94.38 79 ALA A O 1
ATOM 643 N N . TYR A 1 80 ? 9.684 -2.583 -18.207 1.00 95.50 80 TYR A N 1
ATOM 644 C CA . TYR A 1 80 ?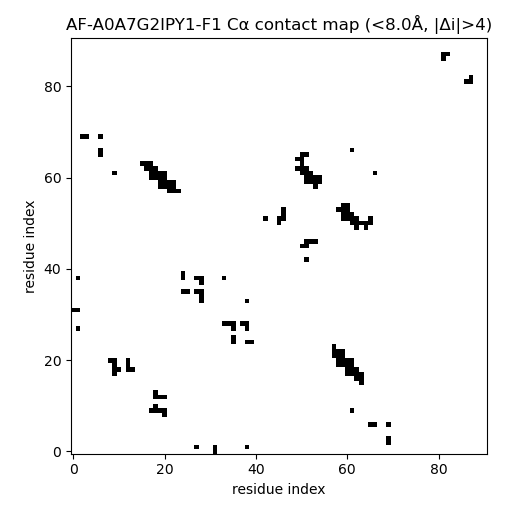 9.081 -2.010 -19.408 1.00 95.50 80 TYR A CA 1
ATOM 645 C C . TYR A 1 80 ? 9.783 -0.718 -19.853 1.00 95.50 80 TYR A C 1
ATOM 647 O O . TYR A 1 80 ? 10.132 -0.569 -21.024 1.00 95.50 80 TYR A O 1
ATOM 655 N N . VAL A 1 81 ? 10.044 0.200 -18.917 1.00 95.69 81 VAL A N 1
ATOM 656 C CA . VAL A 1 81 ? 10.742 1.463 -19.200 1.00 95.69 81 VAL A CA 1
ATOM 657 C C . VAL A 1 81 ? 12.179 1.216 -19.660 1.00 95.69 81 VAL A C 1
ATOM 659 O O . VAL A 1 81 ? 12.605 1.788 -20.660 1.00 95.69 81 VAL A O 1
ATOM 662 N N . MET A 1 82 ? 12.924 0.348 -18.974 1.00 95.31 82 MET A N 1
ATOM 663 C CA . MET A 1 82 ? 14.298 0.001 -19.343 1.00 95.31 82 MET A CA 1
ATOM 664 C C . MET A 1 82 ? 14.364 -0.637 -20.727 1.00 95.31 82 MET A C 1
ATOM 666 O O . MET A 1 82 ? 15.222 -0.263 -21.523 1.00 95.31 82 MET A O 1
ATOM 670 N N . HIS A 1 83 ? 13.432 -1.543 -21.036 1.00 94.50 83 HIS A N 1
ATOM 671 C CA . HIS A 1 83 ? 13.332 -2.141 -22.362 1.00 94.50 83 HIS A CA 1
ATOM 672 C C . HIS A 1 83 ? 13.119 -1.075 -23.442 1.00 94.50 83 HIS A C 1
ATOM 674 O O . HIS A 1 83 ? 13.843 -1.056 -24.434 1.00 94.50 83 HIS A O 1
ATOM 680 N N . TYR A 1 84 ? 12.180 -0.150 -23.225 1.00 96.12 84 TYR A N 1
ATOM 681 C CA . TYR A 1 84 ? 11.905 0.933 -24.169 1.00 96.12 84 TYR A CA 1
ATOM 682 C C . TYR A 1 84 ? 13.101 1.878 -24.361 1.00 96.12 84 TYR A C 1
ATOM 684 O O . TYR A 1 84 ? 13.365 2.335 -25.470 1.00 96.12 84 TYR A O 1
ATOM 692 N N . LEU A 1 85 ? 13.845 2.157 -23.290 1.00 96.44 85 LEU A N 1
ATOM 693 C CA . LEU A 1 85 ? 15.035 3.009 -23.321 1.00 96.44 85 LEU A CA 1
ATOM 694 C C .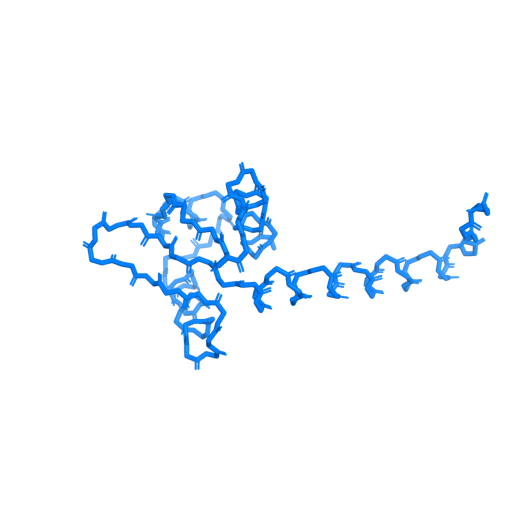 LEU A 1 85 ? 16.307 2.267 -23.765 1.00 96.44 85 LEU A C 1
ATOM 696 O O . LEU A 1 85 ? 17.376 2.873 -23.791 1.00 96.44 85 LEU A O 1
ATOM 700 N N . ASN A 1 86 ? 16.205 0.978 -24.109 1.00 94.50 86 ASN A N 1
ATOM 701 C CA . ASN A 1 86 ? 17.332 0.106 -24.442 1.00 94.50 86 ASN A CA 1
ATOM 702 C C . ASN A 1 86 ? 18.444 0.113 -23.371 1.00 94.50 86 ASN A C 1
ATOM 704 O O . ASN A 1 86 ? 19.636 0.105 -23.676 1.00 94.50 86 ASN A O 1
ATOM 708 N N . ILE A 1 87 ? 18.041 0.162 -22.100 1.00 93.44 87 ILE A N 1
ATOM 709 C CA . ILE A 1 87 ? 18.936 0.082 -20.946 1.00 93.44 87 ILE A CA 1
ATOM 710 C C . ILE A 1 87 ? 18.990 -1.377 -20.506 1.00 93.44 87 ILE A C 1
ATOM 712 O O . ILE A 1 87 ? 17.966 -1.979 -20.177 1.00 93.44 87 ILE A O 1
ATOM 716 N N . HIS A 1 88 ? 20.192 -1.942 -20.467 1.00 86.00 88 HIS A N 1
ATOM 717 C CA . HIS A 1 88 ? 20.414 -3.299 -19.982 1.00 86.00 88 HIS A CA 1
ATOM 718 C C . HIS A 1 88 ? 20.935 -3.260 -18.543 1.00 86.00 88 HIS A C 1
ATOM 720 O O . HIS A 1 88 ? 21.767 -2.405 -18.238 1.00 86.00 88 HIS A O 1
ATOM 726 N N . PRO A 1 89 ? 20.466 -4.155 -17.654 1.00 80.88 89 PRO A N 1
ATOM 727 C CA . PRO A 1 89 ? 21.037 -4.270 -16.321 1.00 80.88 89 PRO A CA 1
ATOM 728 C C . PRO A 1 89 ? 22.531 -4.584 -16.430 1.00 80.88 89 PRO A C 1
ATOM 730 O O . PRO A 1 89 ? 22.921 -5.492 -17.172 1.00 80.88 89 PRO A O 1
ATOM 733 N N . GLU A 1 90 ? 23.358 -3.842 -15.702 1.00 79.44 90 GLU A N 1
ATOM 734 C CA . GLU A 1 90 ? 24.760 -4.209 -15.518 1.00 79.44 90 GLU A CA 1
ATOM 735 C C . GLU A 1 90 ? 24.824 -5.493 -14.672 1.00 79.44 90 GLU A C 1
ATOM 737 O O . GLU A 1 90 ? 24.006 -5.689 -13.770 1.00 79.44 90 GLU A O 1
ATOM 742 N N . LYS A 1 91 ? 25.727 -6.408 -15.042 1.00 62.19 91 LYS A N 1
ATOM 743 C CA . LYS A 1 91 ? 25.910 -7.700 -14.363 1.00 62.19 91 LYS A CA 1
ATOM 744 C C . LYS A 1 91 ? 26.582 -7.546 -13.008 1.00 62.19 91 LYS A C 1
ATOM 746 O O . LYS A 1 91 ? 27.508 -6.713 -12.917 1.00 62.19 91 LYS A O 1
#

Nearest PDB structures (foldseek):
  4aih-assembly1_B  TM=7.514E-01  e=4.393E-02  Yersinia pseudotuberculosis YPIII
  3cdh-assembly1_A  TM=5.810E-01  e=1.851E-02  Ruegeria pomeroyi DSS-3
  1c0w-assembly1_D  TM=6.632E-01  e=4.111E-02  Corynebacterium diphtheriae
  3tqn-assembly2_B  TM=6.258E-01  e=5.364E-02  Coxiella burnetii
  1on2-assembly1_B  TM=7.381E-01  e=1.776E-01  Bacillus subtilis

Sequence (91 aa):
MIMLYLYLQAIEKLTSRGAVINYSSNVLAKEFFVSRIHVSRIIKVAQDTGYLRERADGLIEIYPSFIQLVENYAGLYFAYVMHYLNIHPEK

Mean predicted aligned error: 3.58 Å